Protein AF-A0A956AZS6-F1 (afdb_monomer_lite)

Secondary structure (DSSP, 8-state):
--TTSS---HHHHHHHHHHHHHHHHTTHHHHHHHHHHHHHHHHHHHHHH-TTT----S-GGG--SSS--

Structure (mmCIF, N/CA/C/O backbone):
data_AF-A0A956AZS6-F1
#
_entry.id   AF-A0A956AZS6-F1
#
loop_
_atom_site.group_PDB
_atom_site.id
_atom_site.type_symbol
_atom_site.label_atom_id
_atom_site.label_alt_id
_atom_site.label_comp_id
_atom_site.label_asym_id
_atom_site.label_entity_id
_atom_site.label_seq_id
_atom_site.pdbx_PDB_ins_code
_atom_site.Cartn_x
_atom_site.Cartn_y
_atom_site.Cartn_z
_atom_site.occupancy
_atom_site.B_iso_or_equiv
_atom_site.auth_seq_id
_atom_site.auth_comp_id
_atom_site.auth_asym_id
_atom_site.auth_atom_id
_atom_site.pdbx_PDB_model_num
ATOM 1 N N . LYS A 1 1 ? 20.642 16.910 -14.005 1.00 53.06 1 LYS A N 1
ATOM 2 C CA . LYS A 1 1 ? 21.451 15.995 -13.166 1.00 53.06 1 LYS A CA 1
ATOM 3 C C . LYS A 1 1 ? 20.718 14.669 -13.205 1.00 53.06 1 LYS A C 1
ATOM 5 O O . LYS A 1 1 ? 19.732 14.519 -12.499 1.00 53.06 1 LYS A O 1
ATOM 10 N N . ASP A 1 2 ? 21.092 13.815 -14.147 1.00 78.88 2 ASP A N 1
ATOM 11 C CA . ASP A 1 2 ? 20.376 12.573 -14.433 1.00 78.88 2 ASP A CA 1
ATOM 12 C C . ASP A 1 2 ? 20.565 11.573 -13.288 1.00 78.88 2 ASP A C 1
ATOM 14 O O . ASP A 1 2 ? 21.594 11.603 -12.606 1.00 78.88 2 ASP A O 1
ATOM 18 N N . SER A 1 3 ? 19.583 10.692 -13.064 1.00 84.69 3 SER A N 1
ATOM 19 C CA . SER A 1 3 ? 19.559 9.670 -11.996 1.00 84.69 3 SER A CA 1
ATOM 20 C C . SER A 1 3 ? 20.619 8.559 -12.161 1.00 84.69 3 SER A C 1
ATOM 22 O O . SER A 1 3 ? 20.406 7.423 -11.752 1.00 84.69 3 SER A O 1
ATOM 24 N N . MET A 1 4 ? 21.753 8.874 -12.790 1.00 90.94 4 MET A N 1
ATOM 25 C CA . MET A 1 4 ? 22.826 7.965 -13.206 1.00 90.94 4 MET A CA 1
ATOM 26 C C . MET A 1 4 ? 24.216 8.547 -12.894 1.00 90.94 4 MET A C 1
ATOM 28 O O . MET A 1 4 ? 25.176 8.302 -13.616 1.00 90.94 4 MET A O 1
ATOM 32 N N . TYR A 1 5 ? 24.338 9.364 -11.839 1.00 91.19 5 TYR A N 1
ATOM 33 C CA . TYR A 1 5 ? 25.633 9.935 -11.432 1.00 91.19 5 TYR A CA 1
ATOM 34 C C . TYR A 1 5 ? 26.671 8.852 -11.077 1.00 91.19 5 TYR A C 1
ATOM 36 O O . TYR A 1 5 ? 27.863 9.030 -11.306 1.00 91.19 5 TYR A O 1
ATOM 44 N N . ASN A 1 6 ? 26.214 7.725 -10.533 1.00 91.25 6 ASN A N 1
ATOM 45 C CA . ASN A 1 6 ? 26.992 6.520 -10.261 1.00 91.25 6 ASN A CA 1
ATOM 46 C C . ASN A 1 6 ? 26.269 5.286 -10.829 1.00 91.25 6 ASN A C 1
ATOM 48 O O . ASN A 1 6 ? 25.190 5.419 -11.405 1.00 91.25 6 ASN A O 1
ATOM 52 N N . THR A 1 7 ? 26.844 4.090 -10.643 1.00 94.69 7 THR A N 1
ATOM 53 C CA . THR A 1 7 ? 26.216 2.824 -11.047 1.00 94.69 7 THR A CA 1
ATOM 54 C C . THR A 1 7 ? 24.834 2.691 -10.400 1.00 94.69 7 THR A C 1
ATOM 56 O O . THR A 1 7 ? 24.751 2.522 -9.179 1.00 94.69 7 THR A O 1
ATOM 59 N N . PRO A 1 8 ? 23.745 2.768 -11.182 1.00 93.44 8 PRO A N 1
ATOM 60 C CA . PRO A 1 8 ? 22.409 2.676 -10.627 1.00 93.44 8 PRO A CA 1
ATOM 61 C C . PRO A 1 8 ? 22.100 1.226 -10.244 1.00 93.44 8 PRO A C 1
ATOM 63 O O . PRO A 1 8 ? 22.642 0.280 -10.820 1.00 93.44 8 PRO A O 1
ATOM 66 N N . ASN A 1 9 ? 21.182 1.036 -9.297 1.00 96.06 9 ASN A N 1
ATOM 67 C CA . ASN A 1 9 ? 20.638 -0.283 -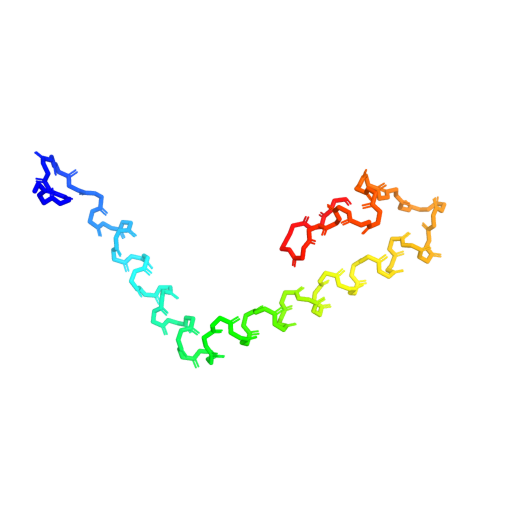8.976 1.00 96.06 9 ASN A CA 1
ATOM 68 C C . ASN A 1 9 ? 19.691 -0.741 -10.101 1.00 96.06 9 ASN A C 1
ATOM 70 O O . ASN A 1 9 ? 18.471 -0.648 -9.975 1.00 96.06 9 ASN A O 1
ATOM 74 N N . THR A 1 10 ? 20.259 -1.192 -11.220 1.00 96.69 10 THR A N 1
ATOM 75 C CA . THR A 1 10 ? 19.522 -1.567 -12.438 1.00 96.69 10 THR A CA 1
ATOM 76 C C . THR A 1 10 ? 18.473 -2.640 -12.171 1.00 96.69 10 THR A C 1
ATOM 78 O O . THR A 1 10 ? 17.353 -2.533 -12.664 1.00 96.69 10 THR A O 1
ATOM 81 N N . PHE A 1 11 ? 18.795 -3.628 -11.334 1.00 98.00 11 PHE A N 1
ATOM 82 C CA . PHE A 1 11 ? 17.849 -4.667 -10.939 1.00 98.00 11 PHE A CA 1
ATOM 83 C C . PHE A 1 11 ? 16.669 -4.096 -10.145 1.00 98.00 11 PHE A C 1
ATOM 85 O O . PHE A 1 11 ? 15.517 -4.360 -10.480 1.00 98.00 11 PHE A O 1
ATOM 92 N N . GLY A 1 12 ? 16.933 -3.268 -9.129 1.00 98.06 12 GLY A N 1
ATOM 93 C CA . GLY A 1 12 ? 15.875 -2.635 -8.339 1.00 98.06 12 GLY A CA 1
ATOM 94 C C . GLY A 1 12 ? 14.972 -1.727 -9.177 1.00 98.06 12 GLY A C 1
ATOM 95 O O . GLY A 1 12 ? 13.757 -1.737 -8.996 1.00 98.06 12 GLY A O 1
ATOM 96 N N . ILE A 1 13 ? 15.549 -0.993 -10.132 1.00 97.56 13 ILE A N 1
ATOM 97 C CA . ILE A 1 13 ? 14.798 -0.153 -11.076 1.00 97.56 13 ILE A CA 1
ATOM 98 C C . ILE A 1 13 ? 13.894 -1.012 -11.965 1.00 97.56 13 ILE A C 1
ATOM 100 O O . ILE A 1 13 ? 12.721 -0.687 -12.133 1.00 97.56 13 ILE A O 1
ATOM 104 N N . TYR A 1 14 ? 14.411 -2.123 -12.494 1.00 98.12 14 TYR A N 1
ATOM 105 C CA . TYR A 1 14 ? 13.624 -3.044 -13.310 1.00 98.12 14 TYR A CA 1
ATOM 106 C C . TYR A 1 14 ? 12.448 -3.646 -12.528 1.00 98.12 14 TYR A C 1
ATOM 108 O O . TYR A 1 14 ? 11.315 -3.621 -13.001 1.00 98.12 14 TYR A O 1
ATOM 116 N N . VAL A 1 15 ? 12.683 -4.114 -11.299 1.00 98.69 15 VAL A N 1
ATOM 117 C CA . VAL A 1 15 ? 11.612 -4.643 -10.439 1.00 98.69 15 VAL A CA 1
ATOM 118 C C . VAL A 1 15 ? 10.568 -3.567 -10.129 1.00 98.69 15 VAL A C 1
ATOM 120 O O . VAL A 1 15 ? 9.374 -3.851 -10.178 1.00 98.69 15 VAL A O 1
ATOM 123 N N . LEU A 1 16 ? 10.989 -2.328 -9.851 1.00 98.38 16 LEU A N 1
ATOM 124 C CA . LEU A 1 16 ? 10.063 -1.218 -9.618 1.00 98.38 16 LEU A CA 1
ATOM 125 C C . LEU A 1 16 ? 9.178 -0.948 -10.843 1.00 98.38 16 LEU A C 1
ATOM 127 O O . LEU A 1 16 ? 7.979 -0.739 -10.671 1.00 98.38 16 LEU A O 1
ATOM 131 N N . ALA A 1 17 ? 9.746 -0.985 -12.052 1.00 98.38 17 ALA A N 1
ATOM 132 C CA . ALA A 1 17 ? 8.988 -0.816 -13.291 1.00 98.38 17 ALA A CA 1
ATOM 133 C C . ALA A 1 17 ? 7.910 -1.902 -13.440 1.00 98.38 17 ALA A C 1
ATOM 135 O O . ALA A 1 17 ? 6.741 -1.576 -13.626 1.00 98.38 17 ALA A O 1
ATOM 136 N N . LEU A 1 18 ? 8.266 -3.174 -13.227 1.00 98.69 18 LEU A N 1
ATOM 137 C CA . LEU A 1 18 ? 7.304 -4.282 -13.273 1.00 98.69 18 LEU A CA 1
ATOM 138 C C . LEU A 1 18 ? 6.187 -4.146 -12.227 1.00 98.69 18 LEU A C 1
ATOM 140 O O . LEU A 1 18 ? 5.026 -4.445 -12.502 1.00 98.69 18 LEU A O 1
ATOM 144 N N . VAL A 1 19 ? 6.517 -3.697 -11.012 1.00 98.56 19 VAL A N 1
ATOM 145 C CA . VAL A 1 19 ? 5.514 -3.465 -9.962 1.00 98.56 19 VAL A CA 1
ATOM 146 C C . VAL A 1 19 ? 4.591 -2.305 -10.336 1.00 98.56 19 VAL A C 1
ATOM 148 O O . VAL A 1 19 ? 3.388 -2.396 -10.097 1.00 98.56 19 VAL A O 1
ATOM 151 N N . ALA A 1 20 ? 5.119 -1.236 -10.935 1.00 98.56 20 ALA A N 1
ATOM 152 C CA . ALA A 1 20 ? 4.315 -0.110 -11.402 1.00 98.56 20 ALA A CA 1
ATOM 153 C C . ALA A 1 20 ? 3.350 -0.531 -12.523 1.00 98.56 20 ALA A C 1
ATOM 155 O O . ALA A 1 20 ? 2.152 -0.274 -12.409 1.00 98.56 20 ALA A O 1
ATOM 156 N N . GLU A 1 21 ? 3.838 -1.263 -13.529 1.00 98.56 21 GLU A N 1
ATOM 157 C CA . GLU A 1 21 ? 3.013 -1.841 -14.601 1.00 98.56 21 GLU A CA 1
ATOM 158 C C . GLU A 1 21 ? 1.913 -2.750 -14.037 1.00 98.56 21 GLU A C 1
ATOM 160 O O . GLU A 1 21 ? 0.751 -2.677 -14.444 1.00 98.56 21 GLU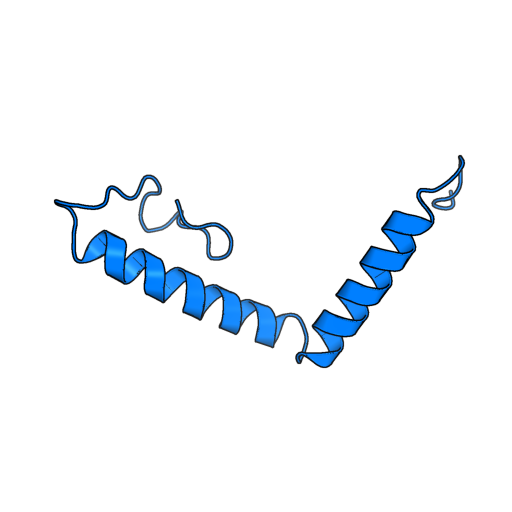 A O 1
ATOM 165 N N . TRP A 1 22 ? 2.246 -3.574 -13.038 1.00 98.50 22 TRP A N 1
ATOM 166 C CA . TRP A 1 22 ? 1.258 -4.401 -12.352 1.00 98.50 22 TRP A CA 1
ATOM 167 C C . TRP A 1 22 ? 0.197 -3.552 -11.642 1.00 98.50 22 TRP A C 1
ATOM 169 O O . TRP A 1 22 ? -0.992 -3.837 -11.778 1.00 98.50 22 TRP A O 1
ATOM 179 N N . VAL A 1 23 ? 0.582 -2.495 -10.915 1.00 98.50 23 VAL A N 1
ATOM 180 C CA . VAL A 1 23 ? -0.374 -1.596 -10.242 1.00 98.50 23 VAL A CA 1
ATOM 181 C C . VAL A 1 23 ? -1.322 -0.945 -11.250 1.00 98.50 23 VAL A C 1
ATOM 183 O O . VAL A 1 23 ? -2.529 -0.904 -11.003 1.00 98.50 23 VAL A O 1
ATOM 186 N N . GLU A 1 24 ? -0.812 -0.471 -12.386 1.00 98.44 24 GLU A N 1
ATOM 187 C CA . GLU A 1 24 ? -1.639 0.090 -13.459 1.00 98.44 24 GLU A CA 1
ATOM 188 C C . GLU A 1 24 ? -2.620 -0.950 -14.011 1.00 98.44 24 GLU A C 1
ATOM 190 O O . GLU A 1 24 ? -3.824 -0.684 -14.069 1.00 98.44 24 GLU A O 1
ATOM 195 N N . ALA A 1 25 ? -2.150 -2.169 -14.292 1.00 98.50 25 ALA A N 1
ATOM 196 C CA . ALA A 1 25 ? -2.986 -3.273 -14.764 1.00 98.50 25 ALA A CA 1
ATOM 197 C C . ALA A 1 25 ? -4.080 -3.689 -13.761 1.00 98.50 25 ALA A C 1
ATOM 199 O O . ALA A 1 25 ? -5.117 -4.219 -14.156 1.00 98.50 25 ALA A O 1
ATOM 200 N N . GLN A 1 26 ? -3.887 -3.440 -12.461 1.00 98.06 26 GLN A N 1
ATOM 201 C CA . GLN A 1 26 ? -4.906 -3.664 -11.429 1.00 98.06 26 GLN A CA 1
ATOM 202 C C . GLN A 1 26 ? -5.949 -2.535 -11.333 1.00 98.06 26 GLN A C 1
ATOM 204 O O . GLN A 1 26 ? -6.797 -2.583 -10.445 1.00 98.06 26 GLN A O 1
ATOM 209 N N . GLY A 1 27 ? -5.908 -1.515 -12.195 1.00 97.62 27 GLY A N 1
ATOM 210 C CA . GLY A 1 27 ? -6.800 -0.353 -12.119 1.00 97.62 27 GLY A CA 1
ATOM 211 C C . GLY A 1 27 ? -6.238 0.790 -11.270 1.00 97.62 27 GLY A C 1
ATOM 212 O O . GLY A 1 27 ? -7.002 1.576 -10.701 1.00 97.62 27 GLY A O 1
ATOM 213 N N . GLY A 1 28 ? -4.910 0.858 -11.151 1.00 98.19 28 GLY A N 1
ATOM 2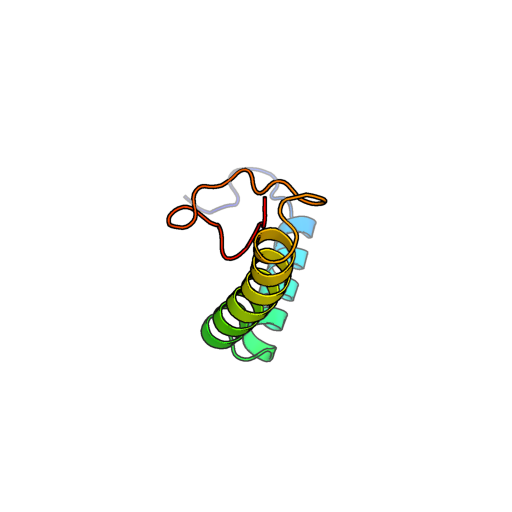14 C CA . GLY A 1 28 ? -4.176 1.981 -10.579 1.00 98.19 28 GLY A CA 1
ATOM 215 C C . GLY A 1 28 ? -4.422 2.234 -9.090 1.00 98.19 28 GLY A C 1
ATOM 216 O O . GLY A 1 28 ? -4.916 1.391 -8.332 1.00 98.19 28 GLY A O 1
ATOM 217 N N . LEU A 1 29 ? -4.062 3.444 -8.657 1.00 97.38 29 LEU A N 1
ATOM 218 C CA . LEU A 1 29 ? -4.069 3.825 -7.243 1.00 97.38 29 LEU A CA 1
ATOM 219 C C . LEU A 1 29 ? -5.468 3.831 -6.620 1.00 97.38 29 LEU A C 1
ATOM 221 O O . LEU A 1 29 ? -5.594 3.498 -5.445 1.00 97.38 29 LEU A O 1
ATOM 225 N N . THR A 1 30 ? -6.517 4.135 -7.387 1.00 97.75 30 THR A N 1
ATOM 226 C CA . THR A 1 30 ? -7.905 4.087 -6.900 1.00 97.75 30 THR A CA 1
ATOM 227 C C . THR A 1 30 ? -8.273 2.679 -6.438 1.00 97.75 30 THR A C 1
ATOM 229 O O . THR A 1 30 ? -8.792 2.493 -5.335 1.00 97.75 30 THR A O 1
ATOM 232 N N . THR A 1 31 ? -7.933 1.668 -7.241 1.00 97.94 31 THR A N 1
ATOM 233 C CA . THR A 1 31 ? -8.198 0.268 -6.893 1.00 97.94 31 THR A CA 1
ATOM 234 C C . THR A 1 31 ? -7.309 -0.191 -5.741 1.00 97.94 31 THR A C 1
ATOM 236 O O . THR A 1 31 ? -7.787 -0.881 -4.840 1.00 97.94 31 THR A O 1
ATOM 239 N N . MET A 1 32 ? -6.039 0.230 -5.706 1.00 97.75 32 MET A N 1
ATOM 240 C CA . MET A 1 32 ? -5.142 -0.059 -4.579 1.00 97.75 32 MET A CA 1
ATOM 241 C C . MET A 1 32 ? -5.643 0.545 -3.263 1.00 97.75 32 MET A C 1
ATOM 243 O O . MET A 1 32 ? -5.621 -0.139 -2.240 1.00 97.75 32 MET A O 1
ATOM 247 N N . ALA A 1 33 ? -6.146 1.782 -3.282 1.00 97.06 33 ALA A N 1
ATOM 248 C CA . ALA A 1 33 ? -6.706 2.448 -2.110 1.00 97.06 33 ALA A CA 1
ATOM 249 C C . ALA A 1 33 ? -7.936 1.702 -1.574 1.00 97.06 33 ALA A C 1
ATOM 251 O O . ALA A 1 33 ? -7.990 1.398 -0.383 1.00 97.06 33 ALA A O 1
ATOM 252 N N . ALA A 1 34 ? -8.870 1.311 -2.450 1.00 97.44 34 ALA A N 1
ATOM 253 C CA . ALA A 1 34 ? -10.027 0.502 -2.061 1.00 97.44 34 ALA A CA 1
ATOM 254 C C . ALA A 1 34 ? -9.608 -0.859 -1.474 1.00 97.44 34 ALA A C 1
ATOM 256 O O . ALA A 1 34 ? -10.109 -1.279 -0.429 1.00 97.44 34 ALA A O 1
ATOM 257 N N . ARG A 1 35 ? -8.629 -1.535 -2.095 1.00 96.75 35 ARG A N 1
ATOM 258 C CA . ARG A 1 35 ? -8.056 -2.792 -1.581 1.00 96.75 35 ARG A CA 1
ATOM 259 C C . ARG A 1 35 ? -7.441 -2.613 -0.193 1.00 96.75 35 ARG A C 1
ATOM 261 O O . ARG A 1 35 ? -7.620 -3.471 0.668 1.00 96.75 35 ARG A O 1
ATOM 268 N N . ASN A 1 36 ? -6.702 -1.530 0.020 1.00 97.56 36 ASN A N 1
ATOM 269 C CA . ASN A 1 36 ? -6.056 -1.224 1.293 1.00 97.56 36 ASN A CA 1
ATOM 270 C C . ASN A 1 36 ? -7.081 -0.910 2.387 1.00 97.56 36 ASN A C 1
ATOM 272 O O . ASN A 1 36 ? -7.014 -1.521 3.452 1.00 97.56 36 ASN A O 1
ATOM 276 N N . ALA A 1 37 ? -8.086 -0.081 2.092 1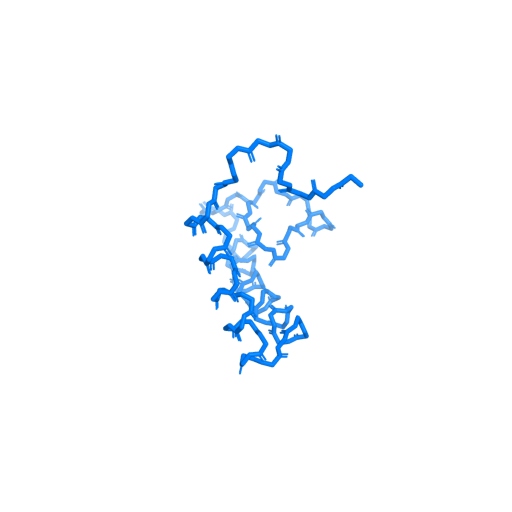.00 96.94 37 ALA A N 1
ATOM 277 C CA . ALA A 1 37 ? -9.185 0.208 3.008 1.00 96.94 37 ALA A CA 1
ATOM 278 C C . ALA A 1 37 ? -9.920 -1.070 3.444 1.00 96.94 37 ALA A C 1
ATOM 280 O O . ALA A 1 37 ? -10.088 -1.296 4.639 1.00 96.94 37 ALA A O 1
ATOM 281 N N . ASN A 1 38 ? -10.265 -1.957 2.502 1.00 97.31 38 ASN A N 1
ATOM 282 C CA . ASN A 1 38 ? -10.953 -3.216 2.808 1.00 97.31 38 ASN A CA 1
ATOM 283 C C . ASN A 1 38 ? -10.125 -4.140 3.716 1.00 97.31 38 ASN A C 1
ATOM 285 O O . ASN A 1 38 ? -10.651 -4.699 4.679 1.00 97.31 38 ASN A O 1
ATOM 289 N N . LYS A 1 39 ? -8.821 -4.292 3.439 1.00 97.31 39 LYS A N 1
ATOM 290 C CA . LYS A 1 39 ? -7.919 -5.097 4.283 1.00 97.31 39 LYS A CA 1
ATOM 291 C C . LYS A 1 39 ? -7.779 -4.501 5.684 1.00 97.31 39 LYS A C 1
ATOM 293 O O . LYS A 1 39 ? -7.864 -5.231 6.668 1.00 97.31 39 LYS A O 1
ATOM 298 N N . ALA A 1 40 ? -7.555 -3.190 5.771 1.00 97.38 40 ALA A N 1
ATOM 299 C CA . ALA A 1 40 ? -7.369 -2.508 7.045 1.00 97.38 40 ALA A CA 1
ATOM 300 C C . ALA A 1 40 ? -8.637 -2.579 7.903 1.00 97.38 40 ALA A C 1
ATOM 302 O O . ALA A 1 40 ? -8.551 -2.922 9.079 1.00 97.38 40 ALA A O 1
ATOM 303 N N . GLN A 1 41 ? -9.806 -2.330 7.303 1.00 96.62 41 GLN A N 1
ATOM 304 C CA . GLN A 1 41 ? -11.098 -2.405 7.981 1.00 96.62 41 GLN A CA 1
ATOM 305 C C . GLN A 1 41 ? -11.322 -3.788 8.596 1.00 96.62 41 GLN A C 1
ATOM 307 O O . GLN A 1 41 ? -11.602 -3.884 9.784 1.00 96.62 41 GLN A O 1
ATOM 312 N N . MET A 1 42 ? -11.094 -4.857 7.826 1.00 96.88 42 MET A N 1
ATOM 313 C CA . MET A 1 42 ? -11.270 -6.233 8.299 1.00 96.88 42 MET A CA 1
ATOM 314 C C . MET A 1 42 ? -10.434 -6.543 9.550 1.00 96.88 42 MET A C 1
ATOM 316 O O . MET A 1 42 ? -10.924 -7.172 10.488 1.00 96.88 42 MET A O 1
ATOM 320 N N . LEU A 1 43 ? -9.176 -6.095 9.581 1.00 96.00 43 LEU A N 1
ATOM 321 C CA . LEU A 1 43 ? -8.294 -6.313 10.727 1.00 96.00 43 LEU A CA 1
ATOM 322 C C . LEU A 1 43 ? -8.676 -5.432 11.920 1.00 96.00 43 LEU A C 1
ATOM 324 O O . LEU A 1 43 ? -8.730 -5.918 13.048 1.00 96.00 43 LEU A O 1
ATOM 328 N N . TYR A 1 44 ? -8.964 -4.150 11.690 1.00 96.94 44 TYR A N 1
ATOM 329 C CA . TYR A 1 44 ? -9.345 -3.240 12.768 1.00 96.94 44 TYR A CA 1
ATOM 330 C C . TYR A 1 44 ? -10.696 -3.590 13.390 1.00 96.94 44 TYR A C 1
ATOM 332 O O . TYR A 1 44 ? -10.832 -3.464 14.604 1.00 96.94 44 TYR A O 1
ATOM 340 N N . ASP A 1 45 ? -11.649 -4.089 12.604 1.00 95.94 45 ASP A N 1
ATOM 341 C CA . ASP A 1 45 ? -12.923 -4.599 13.113 1.00 95.94 45 ASP A CA 1
ATOM 342 C C . ASP A 1 45 ? -12.704 -5.776 14.058 1.00 95.94 45 ASP A C 1
ATOM 344 O O . ASP A 1 45 ? -13.325 -5.846 15.117 1.00 95.94 45 ASP A O 1
ATOM 348 N N . LEU A 1 46 ? -11.787 -6.686 13.715 1.00 95.81 46 LEU A N 1
ATOM 349 C CA . LEU A 1 46 ? -11.440 -7.810 14.578 1.00 95.81 46 LEU A CA 1
ATOM 350 C C . LEU A 1 46 ? -10.785 -7.340 15.884 1.00 95.81 46 LEU A C 1
ATOM 352 O O . LEU A 1 46 ? -11.169 -7.796 16.962 1.00 95.81 46 LEU A O 1
ATOM 356 N N . ILE A 1 47 ? -9.824 -6.417 15.791 1.00 95.19 47 ILE A N 1
ATOM 357 C CA . ILE A 1 47 ? -9.133 -5.846 16.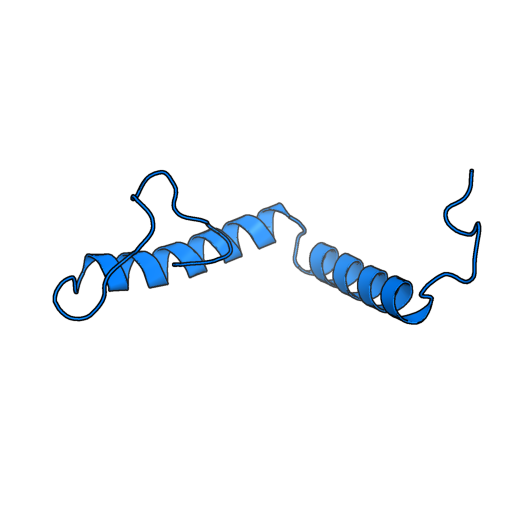955 1.00 95.19 47 ILE A CA 1
ATOM 358 C C . ILE A 1 47 ? -10.137 -5.160 17.888 1.00 95.19 47 ILE A C 1
ATOM 360 O O . ILE A 1 47 ? -10.124 -5.396 19.094 1.00 95.19 47 ILE A O 1
ATOM 364 N N . ASP A 1 48 ? -11.035 -4.348 17.330 1.00 94.62 48 ASP A N 1
ATOM 365 C CA . ASP A 1 48 ? -12.021 -3.594 18.102 1.00 94.62 48 ASP A CA 1
ATOM 366 C C . ASP A 1 48 ? -13.122 -4.493 18.682 1.00 94.62 48 ASP A C 1
ATOM 368 O O . ASP A 1 48 ? -13.644 -4.205 19.760 1.00 94.62 48 ASP A O 1
ATOM 372 N N . ARG A 1 49 ? -13.468 -5.593 18.000 1.00 97.06 49 ARG A N 1
ATOM 373 C CA . ARG A 1 49 ? -14.474 -6.559 18.462 1.00 97.06 49 ARG A CA 1
ATOM 374 C C . ARG A 1 49 ? -13.990 -7.407 19.637 1.00 97.06 49 ARG A C 1
ATOM 376 O O . ARG A 1 49 ? -14.817 -7.831 20.444 1.00 97.06 49 ARG A O 1
ATOM 383 N N . TYR A 1 50 ? -12.684 -7.658 19.746 1.00 96.50 50 TYR A N 1
ATOM 384 C CA . TYR A 1 50 ? -12.111 -8.542 20.767 1.00 96.50 50 TYR A CA 1
ATOM 385 C C . TYR A 1 50 ? -11.012 -7.858 21.606 1.00 96.50 50 TYR A C 1
ATOM 387 O O . TYR A 1 50 ? -9.868 -8.321 21.613 1.00 96.50 50 TYR A O 1
ATOM 395 N N . PRO A 1 51 ? -11.343 -6.815 22.395 1.00 92.44 51 PRO A N 1
ATOM 396 C CA . PRO A 1 51 ? -10.360 -6.047 23.172 1.00 92.44 51 PRO A CA 1
ATOM 397 C C . PRO A 1 51 ? -9.687 -6.846 24.303 1.00 92.44 51 PRO A C 1
ATOM 399 O O . PRO A 1 51 ? -8.666 -6.422 24.836 1.00 92.44 51 PRO A O 1
ATOM 402 N N . GLY A 1 52 ? -10.250 -7.999 24.686 1.00 94.62 52 GLY A N 1
ATOM 403 C CA . GLY A 1 52 ? -9.635 -8.925 25.645 1.00 94.62 52 GLY A CA 1
ATOM 404 C C . GLY A 1 52 ? -8.592 -9.869 25.031 1.00 94.62 52 GLY A C 1
ATOM 405 O O . GLY A 1 52 ? -7.895 -10.553 25.771 1.00 94.62 52 GLY A O 1
ATOM 406 N N . VAL A 1 53 ? -8.494 -9.921 23.698 1.00 95.81 53 VAL A N 1
ATOM 407 C CA . VAL A 1 53 ? -7.566 -10.795 22.957 1.00 95.81 53 VAL A CA 1
ATOM 408 C C . VAL A 1 53 ? -6.540 -9.967 22.190 1.00 95.81 53 VAL A C 1
ATOM 410 O O . VAL A 1 53 ? -5.355 -10.292 22.194 1.00 95.81 53 VAL A O 1
ATOM 413 N N . PHE A 1 54 ? -6.982 -8.879 21.558 1.00 94.62 54 PHE A N 1
ATOM 414 C CA . PHE A 1 54 ? -6.135 -7.997 20.767 1.00 94.62 54 PHE A CA 1
ATOM 415 C C . PHE A 1 54 ? -6.053 -6.606 21.390 1.00 94.62 54 PHE A C 1
ATOM 417 O O . PHE A 1 54 ? -7.043 -6.057 21.870 1.00 94.62 54 PHE A O 1
ATOM 424 N N . LYS A 1 55 ? -4.862 -6.005 21.320 1.00 91.44 55 LYS A N 1
ATOM 425 C CA . LYS A 1 55 ? -4.615 -4.619 21.719 1.00 91.44 55 LYS A CA 1
ATOM 426 C C . LYS A 1 55 ? -4.166 -3.824 20.498 1.00 91.44 55 LYS A C 1
ATOM 428 O O . LYS A 1 55 ? -3.043 -3.999 20.038 1.00 91.44 55 LYS A O 1
ATOM 433 N N . GLY A 1 56 ? -5.033 -2.951 19.990 1.00 91.12 56 GLY A N 1
ATOM 434 C CA . GLY A 1 56 ? -4.642 -1.981 18.965 1.00 91.12 56 GLY A CA 1
ATOM 435 C C . GLY A 1 56 ? -3.741 -0.900 19.562 1.00 91.12 56 GLY A C 1
ATOM 436 O O . GLY A 1 56 ? -4.086 -0.324 20.597 1.00 91.12 56 GLY A O 1
ATOM 437 N N . HIS A 1 57 ? -2.598 -0.624 18.932 1.00 90.88 57 HIS A N 1
ATOM 438 C CA . HIS A 1 57 ? -1.643 0.375 19.431 1.00 90.88 57 HIS A CA 1
ATOM 439 C C . HIS A 1 57 ? -1.954 1.779 18.918 1.00 90.88 57 HIS A C 1
ATOM 441 O O . HIS A 1 57 ? -1.730 2.766 19.620 1.00 90.88 57 HIS A O 1
ATOM 447 N N . ALA A 1 58 ? -2.487 1.878 17.700 1.00 92.44 58 ALA A N 1
ATOM 448 C CA . ALA A 1 58 ? -2.868 3.151 17.116 1.00 92.44 58 ALA A CA 1
ATOM 449 C C . ALA A 1 58 ? -4.232 3.628 17.643 1.00 92.44 58 ALA A C 1
ATOM 451 O O . ALA A 1 58 ? -5.234 2.902 17.607 1.00 92.44 58 ALA A O 1
ATOM 452 N N . VAL A 1 59 ? -4.289 4.898 18.060 1.00 92.50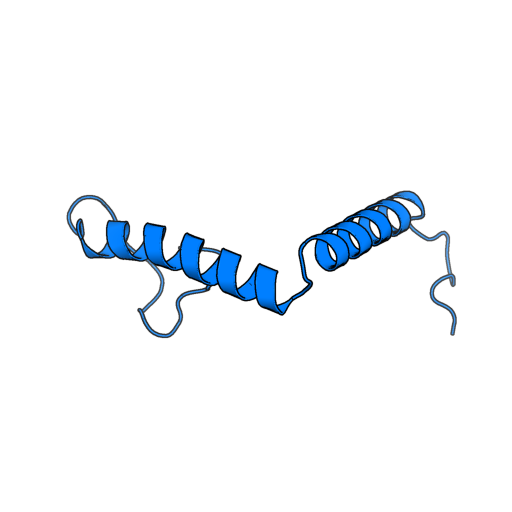 59 VAL A N 1
ATOM 453 C CA . VAL A 1 59 ? -5.560 5.596 18.305 1.00 92.50 59 VAL A CA 1
ATOM 454 C C . VAL A 1 59 ? -6.393 5.615 17.022 1.00 92.50 59 VAL A C 1
ATOM 456 O O . VAL A 1 59 ? -5.843 5.752 15.931 1.00 92.50 59 VAL A O 1
ATOM 459 N N . LYS A 1 60 ? -7.722 5.471 17.134 1.00 92.06 60 LYS A N 1
ATOM 460 C CA . LYS A 1 60 ? -8.596 5.157 15.984 1.00 92.06 60 LYS A CA 1
ATOM 461 C C . LYS A 1 60 ? -8.435 6.098 14.782 1.00 92.06 60 LYS A C 1
ATOM 463 O O . LYS A 1 60 ? -8.445 5.629 13.652 1.00 92.06 60 LYS A O 1
ATOM 468 N N . HIS A 1 61 ? -8.247 7.395 15.025 1.00 94.00 61 HIS A N 1
ATOM 469 C CA . HIS A 1 61 ? -8.098 8.412 13.976 1.00 94.00 61 HIS A CA 1
ATOM 470 C C . HIS A 1 61 ? -6.696 8.468 13.344 1.00 94.00 61 HIS A C 1
ATOM 472 O O . HIS A 1 61 ? -6.529 9.095 12.305 1.00 94.00 61 HIS A O 1
ATOM 478 N N . SER A 1 62 ? -5.704 7.806 13.941 1.00 94.88 62 SER A N 1
ATOM 479 C CA . SER A 1 62 ? -4.318 7.747 13.449 1.00 94.88 62 SER A CA 1
ATOM 480 C C . SER A 1 62 ? -3.965 6.374 12.873 1.00 94.88 62 SER A C 1
ATOM 482 O O . SER A 1 62 ? -2.793 6.060 12.669 1.00 94.88 62 SER A O 1
ATOM 484 N N . ARG A 1 63 ? -4.972 5.522 12.648 1.00 95.12 63 ARG A N 1
ATOM 485 C CA . ARG A 1 63 ? -4.807 4.176 12.098 1.00 95.12 63 ARG A CA 1
ATOM 486 C C . ARG A 1 63 ? -4.393 4.236 10.633 1.00 95.12 63 ARG A C 1
ATOM 488 O O . ARG A 1 63 ? -4.998 4.940 9.827 1.00 95.12 63 ARG A O 1
ATOM 495 N N . SER A 1 64 ? -3.369 3.466 10.284 1.00 95.19 64 SER A N 1
ATOM 496 C CA . SER A 1 64 ? -2.894 3.379 8.908 1.00 95.19 64 SER A CA 1
ATOM 497 C C . SER A 1 64 ? -3.806 2.477 8.087 1.00 95.19 64 SER A C 1
ATOM 499 O O . SER A 1 64 ? -4.161 1.379 8.506 1.00 95.19 64 SER A O 1
ATOM 501 N N . GLN A 1 65 ? -4.127 2.909 6.871 1.00 94.06 65 GLN A N 1
ATOM 502 C CA . GLN A 1 65 ? -4.840 2.074 5.901 1.00 94.06 65 GLN A CA 1
ATOM 503 C C . GLN A 1 65 ? -3.917 1.075 5.187 1.00 94.06 65 GLN A C 1
ATOM 505 O O . GLN A 1 65 ? -4.396 0.222 4.447 1.00 94.06 65 GLN A O 1
ATOM 510 N N . MET A 1 66 ? -2.599 1.176 5.382 1.00 92.25 66 MET A N 1
ATOM 511 C CA . MET A 1 66 ? -1.625 0.286 4.742 1.00 92.25 66 MET A CA 1
ATOM 512 C C . MET A 1 66 ? -0.999 -0.702 5.727 1.00 92.25 66 MET A C 1
ATOM 514 O O . MET A 1 66 ? -0.881 -1.880 5.403 1.00 92.25 66 MET A O 1
ATOM 518 N N . ASN A 1 67 ? -0.647 -0.236 6.928 1.00 92.31 67 ASN A N 1
ATOM 519 C CA . ASN A 1 67 ? 0.092 -1.012 7.925 1.00 92.31 67 ASN A CA 1
ATOM 520 C C . ASN A 1 67 ? -0.666 -1.022 9.259 1.00 92.31 67 ASN A C 1
ATOM 522 O O . ASN A 1 67 ? -0.530 -0.097 10.056 1.00 92.31 67 ASN A O 1
ATOM 526 N N . VAL A 1 68 ? -1.470 -2.058 9.492 1.00 90.38 68 VAL A N 1
ATOM 527 C CA . VAL A 1 68 ? -2.271 -2.202 10.718 1.00 90.38 68 VAL A CA 1
ATOM 528 C C . VAL A 1 68 ? -1.377 -2.513 11.928 1.00 90.38 68 VAL A C 1
ATOM 530 O O . VAL A 1 68 ? -0.537 -3.408 11.850 1.00 90.38 68 VAL A O 1
ATOM 533 N N . THR A 1 69 ? -1.573 -1.785 13.036 1.00 77.88 69 THR A N 1
ATOM 534 C CA . THR A 1 69 ? -0.843 -1.902 14.319 1.00 77.88 69 THR A CA 1
ATOM 535 C C . THR A 1 69 ? -1.744 -1.713 15.540 1.00 77.88 69 THR A C 1
ATOM 537 O O . THR A 1 69 ? -2.791 -1.028 15.430 1.00 77.88 69 THR A O 1
#

pLDDT: mean 94.56, std 6.43, range [53.06, 98.69]

Radius of gyration: 18.13 Å; chains: 1; bounding box: 42×27×40 Å

Foldseek 3Di:
DDPPPDPDPVVVVVVVVVVQVVCVVCVHPVNVLVVLQVVQCVVVVVQVVCVVVHDFPDDPVRADSHDGD

Sequence (69 aa):
KDSMYNTPNTFGIYVLALVAEWVEAQGGLTTMAARNANKAQMLYDLIDRYPGVFKGHAVKHSRSQMNVT